Protein AF-A0A853V620-F1 (afdb_monomer_lite)

Foldseek 3Di:
DDPPDPDDDDPVVLVVVCVVVVPDPVRSVVVVVVVVVVVVVVVVVVVVVVVVVVVVLVVLLVVLVPPPDPVSSVVSCVVPVVSVD

Secondary structure (DSSP, 8-state):
-------PPPHHHHHHHHHHTT--HHHHHHHHHHHHHHHHHHHHHHHHHHHHHHHHHHHHHHHHHT-S-HHHHHHHHHHTGGGT-

Structure (mmCIF, N/CA/C/O backbone):
data_AF-A0A853V620-F1
#
_entry.id   AF-A0A853V620-F1
#
loop_
_atom_site.group_PDB
_atom_site.id
_atom_site.type_symbol
_atom_site.label_atom_id
_atom_site.label_alt_id
_atom_site.label_comp_id
_atom_site.label_asym_id
_atom_site.label_entity_id
_atom_site.label_seq_id
_atom_site.pdbx_PDB_ins_code
_atom_site.Cartn_x
_atom_site.Cartn_y
_atom_site.Cartn_z
_atom_site.occupancy
_atom_site.B_iso_or_equiv
_atom_site.auth_seq_id
_atom_site.auth_comp_id
_atom_site.auth_asym_id
_atom_site.auth_atom_id
_atom_site.pdbx_PDB_model_num
ATOM 1 N N . MET A 1 1 ? 16.065 -18.744 5.778 1.00 37.22 1 MET A N 1
ATOM 2 C CA . MET A 1 1 ? 16.391 -17.339 5.446 1.00 37.22 1 MET A CA 1
ATOM 3 C C . MET A 1 1 ? 15.276 -16.770 4.580 1.00 37.22 1 MET A C 1
ATOM 5 O O . MET A 1 1 ? 14.962 -17.374 3.566 1.00 37.22 1 MET A O 1
ATOM 9 N N . LYS A 1 2 ? 14.627 -15.674 4.994 1.00 41.16 2 LYS A N 1
ATOM 10 C CA . LYS A 1 2 ? 13.615 -14.971 4.186 1.00 41.16 2 LYS A CA 1
ATOM 11 C C . LYS A 1 2 ? 14.247 -13.685 3.656 1.00 41.16 2 LYS A C 1
ATOM 13 O O . LYS A 1 2 ? 14.331 -12.712 4.394 1.00 41.16 2 LYS A O 1
ATOM 18 N N . PHE A 1 3 ? 14.684 -13.678 2.401 1.00 44.72 3 PHE A N 1
ATOM 19 C CA . PHE A 1 3 ? 15.044 -12.438 1.717 1.00 44.72 3 PHE A CA 1
ATOM 20 C C . PHE A 1 3 ? 13.763 -11.839 1.128 1.00 44.72 3 PHE A C 1
ATOM 22 O O . PHE A 1 3 ? 13.300 -12.255 0.071 1.00 44.72 3 PHE A O 1
ATOM 29 N N . LYS A 1 4 ? 13.140 -10.904 1.853 1.00 49.50 4 LYS A N 1
ATOM 30 C CA . LYS A 1 4 ? 12.085 -10.033 1.319 1.00 49.50 4 LYS A CA 1
ATOM 31 C C . LYS A 1 4 ? 12.630 -8.613 1.245 1.00 49.50 4 LYS A C 1
ATOM 33 O O . LYS A 1 4 ? 12.442 -7.819 2.156 1.00 49.50 4 LYS A O 1
ATOM 38 N N . GLY A 1 5 ? 13.315 -8.326 0.149 1.00 43.59 5 GLY A N 1
ATOM 39 C CA . GLY A 1 5 ? 13.648 -6.974 -0.271 1.00 43.59 5 GLY A CA 1
ATOM 40 C C . GLY A 1 5 ? 13.498 -6.933 -1.778 1.00 43.59 5 GLY A C 1
ATOM 41 O O . GLY A 1 5 ? 14.401 -7.355 -2.491 1.00 43.59 5 GLY A O 1
ATOM 42 N N . VAL A 1 6 ? 12.334 -6.509 -2.270 1.00 50.81 6 VAL A N 1
ATOM 43 C CA . VAL A 1 6 ? 12.203 -6.179 -3.689 1.00 50.81 6 VAL A CA 1
ATOM 44 C C . VAL A 1 6 ? 12.883 -4.823 -3.850 1.00 50.81 6 VAL A C 1
ATOM 46 O O . VAL A 1 6 ? 12.332 -3.795 -3.464 1.00 50.81 6 VAL A O 1
ATOM 49 N N . TYR A 1 7 ? 14.137 -4.835 -4.297 1.00 52.31 7 TYR A N 1
ATOM 50 C CA . TYR A 1 7 ? 14.886 -3.618 -4.591 1.00 52.31 7 TYR A CA 1
ATOM 51 C C . TYR A 1 7 ? 14.388 -3.060 -5.923 1.00 52.31 7 TYR A C 1
ATOM 53 O O . TYR A 1 7 ? 14.612 -3.650 -6.977 1.00 52.31 7 TYR A O 1
ATOM 61 N N . TYR A 1 8 ? 13.678 -1.936 -5.864 1.00 56.81 8 TYR A N 1
ATOM 62 C CA . TYR A 1 8 ? 13.204 -1.235 -7.051 1.00 56.81 8 TYR A CA 1
ATOM 63 C C . TYR A 1 8 ? 14.269 -0.253 -7.523 1.00 56.81 8 TYR A C 1
ATOM 65 O O . TYR A 1 8 ? 14.662 0.645 -6.777 1.00 56.81 8 TYR A O 1
ATOM 73 N N . MET A 1 9 ? 14.710 -0.409 -8.767 1.00 60.25 9 MET A N 1
ATOM 74 C CA . MET A 1 9 ? 15.534 0.595 -9.428 1.00 60.25 9 MET A CA 1
ATOM 75 C C . MET A 1 9 ? 14.659 1.768 -9.876 1.00 60.25 9 MET A C 1
ATOM 77 O O . MET A 1 9 ? 13.586 1.579 -10.458 1.00 60.25 9 MET A O 1
ATOM 81 N N . LYS A 1 10 ? 15.099 2.991 -9.573 1.00 60.00 10 LYS A N 1
ATOM 82 C CA . LYS A 1 10 ? 14.455 4.225 -10.048 1.00 60.00 10 LYS A CA 1
ATOM 83 C C . LYS A 1 10 ? 14.611 4.325 -11.570 1.00 60.00 10 LYS A C 1
ATOM 85 O O . LYS A 1 10 ? 15.575 3.798 -12.111 1.00 60.00 10 LYS A O 1
ATOM 90 N N . ALA A 1 11 ? 13.695 5.021 -12.250 1.00 62.91 11 ALA A N 1
ATOM 91 C CA . ALA A 1 11 ? 13.712 5.167 -13.714 1.00 62.91 11 ALA A CA 1
ATOM 92 C C . ALA A 1 11 ? 15.087 5.611 -14.258 1.00 62.91 11 ALA A C 1
ATOM 94 O O . ALA A 1 11 ? 15.598 4.997 -15.186 1.00 62.91 11 ALA A O 1
ATOM 95 N N . ASN A 1 12 ? 15.740 6.561 -13.584 1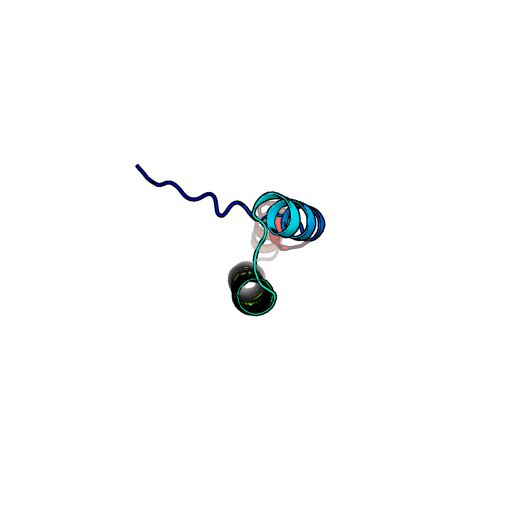.00 65.44 12 ASN A N 1
ATOM 96 C CA . ASN A 1 12 ? 17.075 7.042 -13.957 1.00 65.44 12 ASN A CA 1
ATOM 97 C C . ASN A 1 12 ? 18.160 5.953 -13.886 1.00 65.44 12 ASN A C 1
ATOM 99 O O . ASN A 1 12 ? 19.070 5.940 -14.700 1.00 65.44 12 ASN A O 1
ATOM 103 N N . GLN A 1 13 ? 18.047 4.997 -12.958 1.00 67.81 13 GLN A N 1
ATOM 104 C CA . GLN A 1 13 ? 19.029 3.915 -12.828 1.00 67.81 13 GLN A CA 1
ATOM 105 C C . GLN A 1 13 ? 18.910 2.898 -13.969 1.00 67.81 13 GLN A C 1
ATOM 107 O O . GLN A 1 13 ? 19.868 2.194 -14.264 1.00 67.81 13 GLN A O 1
ATOM 112 N N . TYR A 1 14 ? 17.744 2.809 -14.616 1.00 70.88 14 TYR A N 1
ATOM 113 C CA . TYR A 1 14 ? 17.526 1.930 -15.764 1.00 70.88 14 TYR A CA 1
ATOM 114 C C . TYR A 1 14 ? 18.105 2.496 -17.050 1.00 70.88 14 TYR A C 1
ATOM 116 O O . TYR A 1 14 ? 18.673 1.732 -17.825 1.00 70.88 14 TYR A O 1
ATOM 124 N N . GLU A 1 15 ? 17.952 3.800 -17.277 1.00 69.81 15 GLU A N 1
ATOM 125 C CA . GLU A 1 15 ? 18.578 4.471 -18.417 1.00 69.81 15 GLU A CA 1
ATOM 126 C C . GLU A 1 15 ? 20.095 4.303 -18.333 1.00 69.81 15 GLU A C 1
ATOM 128 O O . GLU A 1 15 ? 20.679 3.722 -19.248 1.00 69.81 15 GLU A O 1
ATOM 133 N N . GLU A 1 16 ? 20.678 4.611 -17.169 1.00 77.19 16 GLU A N 1
ATOM 134 C CA . GLU A 1 16 ? 22.099 4.394 -16.873 1.00 77.19 16 GLU A CA 1
ATOM 135 C C . GLU A 1 16 ? 22.530 2.930 -17.098 1.00 77.19 16 GLU A C 1
ATOM 137 O O . GLU A 1 16 ? 23.511 2.670 -17.790 1.00 77.19 16 GLU A O 1
ATOM 142 N N . LEU A 1 17 ? 21.789 1.940 -16.580 1.00 78.12 17 LEU A N 1
ATOM 143 C CA . LEU A 1 17 ? 22.113 0.519 -16.789 1.00 78.12 17 LEU A CA 1
ATOM 144 C C . LEU A 1 17 ? 21.976 0.080 -18.246 1.00 78.12 17 LEU A C 1
ATOM 146 O O . LEU A 1 17 ? 22.731 -0.773 -18.703 1.00 78.12 17 LEU A O 1
ATOM 150 N N . SER A 1 18 ? 20.997 0.616 -18.969 1.00 75.25 18 SER A N 1
ATOM 151 C CA . SER A 1 18 ? 20.757 0.252 -20.36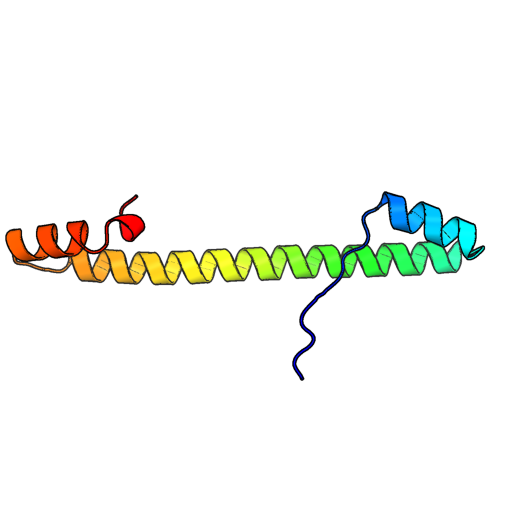3 1.00 75.25 18 SER A CA 1
ATOM 152 C C . SER A 1 18 ? 21.831 0.792 -21.303 1.00 75.25 18 SER A C 1
ATOM 154 O O . SER A 1 18 ? 22.079 0.179 -22.342 1.00 75.25 18 SER A O 1
ATOM 156 N N . GLU A 1 19 ? 22.445 1.916 -20.929 1.00 75.75 19 GLU A N 1
ATOM 157 C CA . GLU A 1 19 ? 23.603 2.508 -21.594 1.00 75.75 19 GLU A CA 1
ATOM 158 C C . GLU A 1 19 ? 24.881 1.753 -21.229 1.00 75.75 19 GLU A C 1
ATOM 160 O O . GLU A 1 19 ? 25.604 1.327 -22.118 1.00 75.75 19 GLU A O 1
ATOM 165 N N . VAL A 1 20 ? 25.122 1.479 -19.942 1.00 85.81 20 VAL A N 1
ATOM 166 C CA . VAL A 1 20 ? 26.318 0.740 -19.489 1.00 85.81 20 VAL A CA 1
ATOM 167 C C . VAL A 1 20 ? 26.364 -0.696 -20.023 1.00 85.81 20 VAL A C 1
ATOM 169 O O . VAL A 1 20 ? 27.443 -1.235 -20.256 1.00 85.81 20 VAL A O 1
ATOM 172 N N . LEU A 1 21 ? 25.207 -1.339 -20.196 1.00 84.19 21 LEU A N 1
ATOM 173 C CA . LEU A 1 21 ? 25.107 -2.711 -20.704 1.00 84.19 21 LEU A CA 1
ATOM 174 C C . LEU A 1 21 ? 24.966 -2.795 -22.232 1.00 84.19 21 LEU A C 1
ATOM 176 O O . LEU A 1 21 ? 24.759 -3.900 -22.735 1.00 84.19 21 LEU A O 1
ATOM 180 N N . ASP A 1 22 ? 25.023 -1.665 -22.950 1.00 84.38 22 ASP A N 1
ATOM 181 C CA . ASP A 1 22 ? 24.855 -1.583 -24.410 1.00 84.38 22 ASP A CA 1
ATOM 182 C C . ASP A 1 22 ? 23.665 -2.410 -24.926 1.00 84.38 22 ASP A C 1
ATOM 184 O O . ASP A 1 22 ? 23.738 -3.180 -25.889 1.00 84.38 22 ASP A O 1
ATOM 188 N N . LEU A 1 23 ? 22.525 -2.284 -24.243 1.00 85.62 23 LEU A N 1
ATOM 189 C CA . LEU A 1 23 ? 21.352 -3.072 -24.588 1.00 85.62 23 LEU A CA 1
ATOM 190 C C . LEU A 1 23 ? 20.797 -2.643 -25.945 1.00 85.62 23 LEU A C 1
ATOM 192 O O . LEU A 1 23 ? 20.573 -1.459 -26.208 1.00 85.62 23 LEU A O 1
ATOM 196 N N . THR A 1 24 ? 20.465 -3.628 -26.778 1.00 89.06 24 THR A N 1
ATOM 197 C CA . THR A 1 24 ? 19.739 -3.375 -28.027 1.00 89.06 24 THR A CA 1
ATOM 198 C C . THR A 1 24 ? 18.365 -2.773 -27.730 1.00 89.06 24 THR A C 1
ATOM 200 O O . THR A 1 24 ? 17.764 -3.044 -26.686 1.00 89.06 24 THR A O 1
ATOM 203 N N 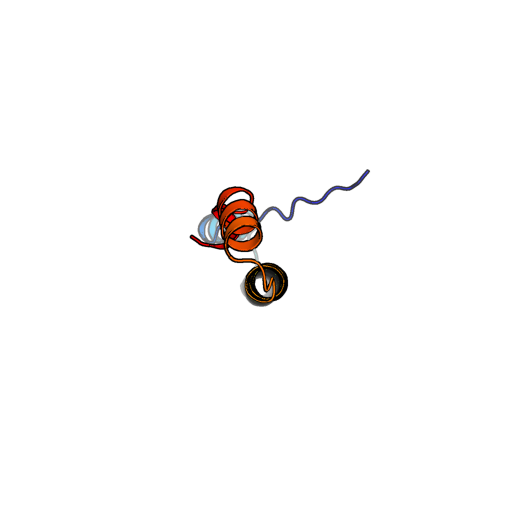. GLU A 1 25 ? 17.804 -2.017 -28.675 1.00 82.81 25 GLU A N 1
ATOM 204 C CA . GLU A 1 25 ? 16.450 -1.452 -28.541 1.00 82.81 25 GLU A CA 1
ATOM 205 C C . GLU A 1 25 ? 15.401 -2.520 -28.201 1.00 82.81 25 GLU A C 1
ATOM 207 O O . GLU A 1 25 ? 14.522 -2.304 -27.366 1.00 82.81 25 GLU A O 1
ATOM 212 N N . SER A 1 26 ? 15.546 -3.724 -28.766 1.00 86.56 26 SER A N 1
ATOM 213 C CA . SER A 1 26 ? 14.655 -4.852 -28.480 1.00 86.56 26 SER A CA 1
ATOM 214 C C . SER A 1 26 ? 14.713 -5.308 -27.012 1.00 86.56 26 SER A C 1
ATOM 216 O O . SER A 1 26 ? 13.695 -5.699 -26.434 1.00 86.56 26 SER A O 1
ATOM 218 N N . GLN A 1 27 ? 15.891 -5.249 -26.385 1.00 83.88 27 GLN A N 1
ATOM 219 C CA . GLN A 1 27 ? 16.100 -5.607 -24.980 1.00 83.88 27 GLN A CA 1
ATOM 220 C C . GLN A 1 27 ? 15.623 -4.488 -24.052 1.00 83.88 27 GLN A C 1
ATOM 222 O O . GLN A 1 27 ? 14.967 -4.779 -23.050 1.00 83.88 27 GLN A O 1
ATOM 227 N N . LYS A 1 28 ? 15.865 -3.224 -24.424 1.00 84.94 28 LYS A N 1
ATOM 228 C CA . LYS A 1 28 ? 15.342 -2.043 -23.719 1.00 84.94 28 LYS A CA 1
ATOM 229 C C . LYS A 1 28 ? 13.814 -2.079 -23.640 1.00 84.94 28 LYS A C 1
ATOM 231 O O . LYS A 1 28 ? 13.249 -1.935 -22.556 1.00 84.94 28 LYS A O 1
ATOM 236 N N . LEU A 1 29 ? 13.143 -2.400 -24.748 1.00 84.75 29 LEU A N 1
ATOM 237 C CA . LEU A 1 29 ? 11.684 -2.522 -24.786 1.00 84.75 29 LEU A CA 1
ATOM 238 C C . LEU A 1 29 ? 11.162 -3.646 -23.874 1.00 84.75 29 LEU A C 1
ATOM 240 O O . LEU A 1 29 ? 10.202 -3.450 -23.128 1.00 84.75 29 LEU A O 1
ATOM 244 N N . LYS A 1 30 ? 11.799 -4.825 -23.893 1.00 86.00 30 LYS A N 1
ATOM 245 C CA . LYS A 1 30 ? 11.414 -5.952 -23.021 1.00 86.00 30 LYS A CA 1
ATOM 246 C C . LYS A 1 30 ? 11.548 -5.603 -21.537 1.00 86.00 30 LYS A C 1
ATOM 248 O O . LYS A 1 30 ? 10.666 -5.957 -20.753 1.00 86.00 30 LYS A O 1
ATOM 253 N N . LEU A 1 31 ? 12.618 -4.905 -21.159 1.00 82.38 31 LEU A N 1
ATOM 254 C CA . LEU A 1 31 ? 12.837 -4.444 -19.787 1.00 82.38 31 LEU A CA 1
ATOM 255 C C . LEU A 1 31 ? 11.795 -3.411 -19.355 1.00 82.38 31 LEU A C 1
ATOM 257 O O . LEU A 1 31 ? 11.226 -3.554 -18.274 1.00 82.38 31 LEU A O 1
ATOM 261 N N . TYR A 1 32 ? 11.487 -2.437 -20.214 1.00 84.06 32 TYR A N 1
ATOM 262 C CA . TYR A 1 32 ? 10.442 -1.447 -19.953 1.00 84.06 32 TYR A CA 1
ATOM 263 C C . TYR A 1 32 ? 9.080 -2.110 -19.694 1.00 84.06 32 TYR A C 1
ATOM 265 O O . TYR A 1 32 ? 8.443 -1.866 -18.670 1.00 84.06 32 TYR A O 1
ATOM 273 N N . VAL A 1 33 ? 8.662 -3.035 -20.567 1.00 84.88 33 VAL A N 1
ATOM 274 C CA . VAL A 1 33 ? 7.392 -3.767 -20.409 1.00 84.88 33 VAL A CA 1
ATOM 275 C C . VAL A 1 33 ? 7.378 -4.602 -19.126 1.00 84.88 33 VAL A C 1
ATOM 277 O O . VAL A 1 33 ? 6.357 -4.675 -18.436 1.00 84.88 33 VAL A O 1
ATOM 280 N N . TYR A 1 34 ? 8.498 -5.241 -18.781 1.00 84.19 34 TYR A N 1
ATOM 281 C CA . TYR A 1 34 ? 8.622 -5.973 -17.523 1.00 84.19 34 TYR A CA 1
ATOM 282 C C . TYR A 1 34 ? 8.442 -5.045 -16.313 1.00 84.19 34 TYR A C 1
ATOM 284 O O . TYR A 1 34 ? 7.692 -5.371 -15.390 1.00 84.19 34 TYR A O 1
ATOM 292 N N . GLN A 1 35 ? 9.058 -3.864 -16.342 1.00 78.06 35 GLN A N 1
ATOM 293 C CA . GLN A 1 35 ? 8.940 -2.864 -15.287 1.00 78.06 35 GLN A CA 1
ATOM 294 C C . GLN A 1 35 ? 7.508 -2.334 -15.152 1.00 78.06 35 GLN A C 1
ATOM 296 O O . GLN A 1 35 ? 6.997 -2.231 -14.038 1.00 78.06 35 GLN A O 1
ATOM 301 N N . GLU A 1 36 ? 6.822 -2.047 -16.260 1.00 79.50 36 GLU A N 1
ATOM 302 C CA . GLU A 1 36 ? 5.418 -1.633 -16.220 1.00 79.50 36 GLU A CA 1
ATOM 303 C C . GLU A 1 36 ? 4.528 -2.678 -15.541 1.00 79.50 36 GLU A C 1
ATOM 305 O O . GLU A 1 36 ? 3.656 -2.328 -14.741 1.00 79.50 36 GLU A O 1
ATOM 310 N N . ARG A 1 37 ? 4.753 -3.967 -15.826 1.00 81.06 37 ARG A N 1
ATOM 311 C CA . ARG A 1 37 ? 4.017 -5.070 -15.191 1.00 81.06 37 ARG A CA 1
ATOM 312 C C . ARG A 1 37 ? 4.294 -5.140 -13.690 1.00 81.06 37 ARG A C 1
ATOM 314 O O . ARG A 1 37 ? 3.350 -5.244 -12.913 1.00 81.06 37 ARG A O 1
ATOM 321 N N . GLN A 1 38 ? 5.555 -5.013 -13.275 1.00 77.06 38 GLN A N 1
ATOM 322 C CA . GLN A 1 38 ? 5.920 -4.975 -11.854 1.00 77.06 38 GLN A CA 1
ATOM 323 C C . GLN A 1 38 ? 5.275 -3.777 -11.143 1.00 77.06 38 GLN A C 1
ATOM 325 O O . GLN A 1 38 ? 4.622 -3.940 -10.115 1.00 77.06 38 GLN A O 1
ATOM 330 N N . ASN A 1 39 ? 5.350 -2.584 -11.738 1.00 71.50 39 ASN A N 1
ATOM 331 C CA . ASN A 1 39 ? 4.743 -1.368 -11.194 1.00 71.50 39 ASN A CA 1
ATOM 332 C C . ASN A 1 39 ? 3.216 -1.470 -11.054 1.00 71.50 39 ASN A C 1
ATOM 334 O O . ASN A 1 39 ? 2.653 -0.917 -10.107 1.00 71.50 39 ASN A O 1
ATOM 338 N N . LYS A 1 40 ? 2.537 -2.167 -11.974 1.00 71.94 40 LYS A N 1
ATOM 339 C CA . LYS A 1 40 ? 1.094 -2.440 -11.880 1.00 71.94 40 LYS A CA 1
ATOM 340 C C . LYS A 1 40 ? 0.776 -3.382 -10.717 1.00 71.94 40 LYS A C 1
ATOM 342 O O . LYS A 1 40 ? -0.084 -3.041 -9.908 1.00 71.94 40 LYS A O 1
ATOM 347 N N . ASN A 1 41 ? 1.520 -4.477 -10.570 1.00 65.19 41 ASN A N 1
ATOM 348 C CA . ASN A 1 41 ? 1.310 -5.451 -9.494 1.00 65.19 41 ASN A CA 1
ATOM 349 C C . ASN A 1 41 ? 1.526 -4.831 -8.101 1.00 65.19 41 ASN A C 1
ATOM 351 O O . ASN A 1 41 ? 0.708 -5.004 -7.207 1.00 65.19 41 ASN A O 1
ATOM 355 N N . ILE A 1 42 ? 2.549 -3.987 -7.933 1.00 62.81 42 ILE A N 1
ATOM 356 C CA . ILE A 1 42 ? 2.838 -3.311 -6.653 1.00 62.81 42 ILE A CA 1
ATOM 357 C C . ILE A 1 42 ? 1.735 -2.317 -6.268 1.00 62.81 42 ILE A C 1
ATOM 359 O O . ILE A 1 42 ? 1.366 -2.191 -5.096 1.00 62.81 42 ILE A O 1
ATOM 363 N N . LYS A 1 43 ? 1.189 -1.580 -7.244 1.00 59.97 43 LYS A N 1
ATOM 364 C CA . LYS A 1 43 ? 0.067 -0.656 -7.008 1.00 59.97 43 LYS A CA 1
ATOM 365 C C . LYS A 1 43 ? -1.206 -1.398 -6.600 1.00 59.97 43 LYS A C 1
ATOM 367 O O . LYS A 1 43 ? -2.035 -0.820 -5.901 1.00 59.97 43 LYS A O 1
ATOM 372 N N . GLN A 1 44 ? -1.353 -2.646 -7.027 1.00 58.09 44 GLN A N 1
ATOM 373 C CA . GLN A 1 44 ? -2.486 -3.494 -6.689 1.00 58.09 44 GLN A CA 1
ATOM 374 C C . GLN A 1 44 ? -2.318 -4.103 -5.287 1.00 58.09 44 GLN A C 1
ATOM 376 O O . GLN A 1 44 ? -3.178 -3.882 -4.438 1.00 58.09 44 GLN A O 1
ATOM 381 N N . ASP A 1 45 ? -1.151 -4.674 -4.974 1.00 56.94 45 ASP A N 1
ATOM 382 C CA . ASP A 1 45 ? -0.830 -5.225 -3.644 1.00 56.94 45 ASP A CA 1
ATOM 383 C C . ASP A 1 45 ? -0.866 -4.155 -2.530 1.00 56.94 45 ASP A C 1
ATOM 385 O O . ASP A 1 45 ? -1.308 -4.390 -1.399 1.00 56.94 45 ASP A O 1
ATOM 389 N N . SER A 1 46 ? -0.422 -2.932 -2.834 1.00 57.38 46 SER A N 1
ATOM 390 C CA . SER A 1 46 ? -0.490 -1.799 -1.897 1.00 57.38 46 SER A CA 1
ATOM 391 C C . SER A 1 46 ? -1.905 -1.236 -1.713 1.00 57.38 46 SER A C 1
ATOM 393 O O . SER A 1 46 ? -2.204 -0.684 -0.653 1.00 57.38 46 SER A O 1
ATOM 395 N N . LYS A 1 47 ? -2.792 -1.379 -2.707 1.00 55.91 47 LYS A N 1
ATOM 396 C CA . LYS A 1 47 ? -4.217 -1.038 -2.572 1.00 55.91 47 LYS A CA 1
ATOM 397 C C . LYS A 1 47 ? -4.973 -2.093 -1.773 1.00 55.91 47 LYS A C 1
ATOM 399 O O . LYS A 1 47 ? -5.714 -1.727 -0.868 1.00 55.91 47 LYS A O 1
ATOM 404 N N . GLU A 1 48 ? -4.738 -3.371 -2.050 1.00 57.69 48 GLU A N 1
ATOM 405 C CA . GLU A 1 48 ? -5.397 -4.480 -1.351 1.00 57.69 48 GLU A CA 1
ATOM 406 C C . GLU A 1 48 ? -4.991 -4.540 0.125 1.00 57.69 48 GLU A C 1
ATOM 408 O O . GLU A 1 48 ? -5.839 -4.693 1.001 1.00 57.69 48 GLU A O 1
ATOM 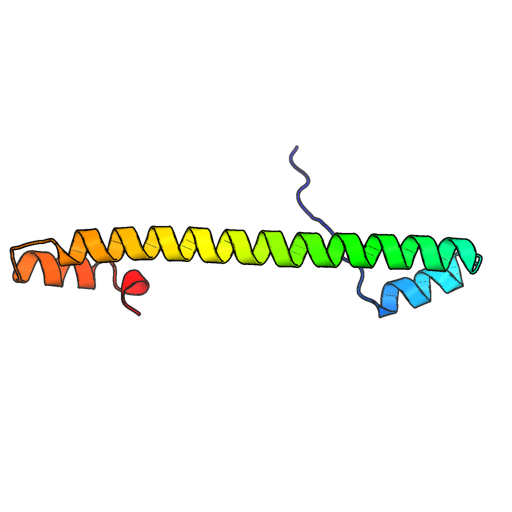413 N N . SER A 1 49 ? -3.711 -4.319 0.443 1.00 58.62 49 SER A N 1
ATOM 414 C CA . SER A 1 49 ? -3.266 -4.234 1.843 1.00 58.62 49 SER A CA 1
ATOM 415 C C . SER A 1 49 ? -3.862 -3.040 2.597 1.00 58.62 49 SER A C 1
ATOM 417 O O . SER A 1 49 ? -4.156 -3.168 3.786 1.00 58.62 49 SER A O 1
ATOM 419 N N . LYS A 1 50 ? -4.086 -1.898 1.931 1.00 60.75 50 LYS A N 1
ATOM 420 C CA . LYS A 1 50 ? -4.774 -0.745 2.532 1.00 60.75 50 LYS A CA 1
ATOM 421 C C . LYS A 1 50 ? -6.262 -1.017 2.749 1.00 60.75 50 LYS A C 1
ATOM 423 O O . LYS A 1 50 ? -6.737 -0.802 3.859 1.00 60.75 50 LYS A O 1
ATOM 428 N N . GLN A 1 51 ? -6.962 -1.562 1.752 1.00 61.12 51 GLN A N 1
ATOM 429 C CA . GLN A 1 51 ? -8.382 -1.914 1.875 1.00 61.12 51 GLN A CA 1
ATOM 430 C C . GLN A 1 51 ? -8.626 -2.959 2.968 1.00 61.12 51 GLN A C 1
ATOM 432 O O . GLN A 1 51 ? -9.489 -2.757 3.815 1.00 61.12 51 GLN A O 1
ATOM 437 N N . ASN A 1 52 ? -7.818 -4.019 3.030 1.00 60.78 52 ASN A N 1
ATOM 438 C CA . ASN A 1 52 ? -7.968 -5.055 4.057 1.00 60.78 52 ASN A CA 1
ATOM 439 C C . ASN A 1 52 ? -7.731 -4.518 5.479 1.00 60.78 52 ASN A C 1
ATOM 441 O O . ASN A 1 52 ? -8.353 -4.978 6.437 1.00 60.78 52 ASN A O 1
ATOM 445 N N . ASN A 1 53 ? -6.841 -3.535 5.634 1.00 72.25 53 ASN A N 1
ATOM 446 C CA . ASN A 1 53 ? -6.568 -2.923 6.933 1.00 72.25 53 ASN A CA 1
ATOM 447 C C . ASN A 1 53 ? -7.679 -1.938 7.341 1.00 72.25 53 ASN A C 1
ATOM 449 O O . ASN A 1 53 ? -8.044 -1.858 8.513 1.00 72.25 53 ASN A O 1
ATOM 453 N N . GLU A 1 54 ? -8.265 -1.222 6.381 1.00 75.44 54 GLU A N 1
ATOM 454 C CA . GLU A 1 54 ? -9.427 -0.357 6.612 1.00 75.44 54 GLU A CA 1
ATOM 455 C C . GLU A 1 54 ? -10.683 -1.159 6.975 1.00 75.44 54 GLU A C 1
ATOM 457 O O . GLU A 1 54 ? -11.361 -0.803 7.940 1.00 75.44 54 GLU A O 1
ATOM 462 N N . GLU A 1 55 ? -10.948 -2.275 6.292 1.00 76.06 55 GLU A N 1
ATOM 463 C CA . GLU A 1 55 ? -12.065 -3.182 6.594 1.00 76.06 55 GLU A CA 1
ATOM 464 C C . GLU A 1 55 ? -11.946 -3.745 8.022 1.00 76.06 55 GLU A C 1
ATOM 466 O O . GLU A 1 55 ? -12.863 -3.629 8.838 1.00 76.06 55 GLU A O 1
ATOM 471 N N . ALA A 1 56 ? -10.761 -4.245 8.389 1.00 78.94 56 ALA A N 1
ATOM 472 C CA . ALA A 1 56 ? -10.497 -4.761 9.731 1.00 78.94 56 ALA A CA 1
ATOM 473 C C . ALA A 1 56 ? -10.624 -3.679 10.820 1.00 78.94 56 ALA A C 1
ATOM 475 O O . ALA A 1 56 ? -11.055 -3.957 11.944 1.00 78.94 56 ALA A O 1
ATOM 476 N N . ASN A 1 57 ? -10.251 -2.434 10.514 1.00 86.25 57 ASN A N 1
ATOM 477 C CA . ASN A 1 57 ? -10.419 -1.314 11.436 1.00 86.25 57 ASN A CA 1
ATOM 478 C C . ASN A 1 57 ? -11.888 -0.892 11.557 1.00 86.25 57 ASN A C 1
ATOM 480 O O . ASN A 1 57 ? -12.329 -0.563 12.659 1.00 86.25 57 ASN A O 1
ATOM 484 N N . ARG A 1 58 ? -12.665 -0.960 10.472 1.00 86.88 58 ARG A N 1
ATOM 485 C CA . ARG A 1 58 ? -14.109 -0.700 10.470 1.00 86.88 58 ARG A CA 1
ATOM 486 C C . ARG A 1 58 ? -14.867 -1.700 11.339 1.00 86.88 58 ARG A C 1
ATOM 488 O O . ARG A 1 58 ? -15.662 -1.280 12.177 1.00 86.88 58 ARG A O 1
ATOM 495 N N . GLU A 1 59 ? -14.571 -2.992 11.222 1.00 88.19 59 GLU A N 1
ATOM 496 C CA . GLU A 1 59 ? -15.182 -4.019 12.076 1.00 88.19 59 GLU A CA 1
ATOM 497 C C . GLU A 1 59 ? -14.889 -3.790 13.566 1.00 88.19 59 GLU A C 1
ATOM 499 O O . GLU A 1 59 ? -15.770 -3.929 14.416 1.00 88.19 59 GLU A O 1
ATOM 504 N N . LYS A 1 60 ? -13.649 -3.416 13.907 1.00 88.00 60 LYS A N 1
ATOM 505 C CA . LYS A 1 60 ? -13.265 -3.118 15.296 1.00 88.00 60 LYS A CA 1
ATOM 506 C C . LYS A 1 60 ? -13.971 -1.873 15.833 1.00 88.00 60 LYS A C 1
ATOM 508 O O . LYS A 1 60 ? -14.418 -1.893 16.978 1.00 88.00 60 LYS A O 1
ATOM 513 N N . ARG A 1 61 ? -14.103 -0.818 15.016 1.00 90.44 61 ARG A N 1
ATOM 514 C CA . ARG A 1 61 ? -14.886 0.384 15.355 1.00 90.44 61 ARG A CA 1
ATOM 515 C C . ARG A 1 61 ? -16.342 0.005 15.646 1.00 90.44 61 ARG A C 1
ATOM 517 O O . ARG A 1 61 ? -16.865 0.405 16.682 1.00 90.44 61 ARG A O 1
ATOM 524 N N . GLN A 1 62 ? -16.957 -0.818 14.794 1.00 91.19 62 GLN A N 1
ATOM 525 C CA . GLN A 1 62 ? -18.351 -1.241 14.952 1.00 91.19 62 GLN A CA 1
ATOM 526 C C . GLN A 1 62 ? -18.577 -2.018 16.254 1.00 91.19 62 GLN A C 1
ATOM 528 O O . GLN A 1 62 ? -19.463 -1.667 17.024 1.00 91.19 62 GLN A O 1
ATOM 533 N N . LYS A 1 63 ? -17.705 -2.982 16.577 1.00 92.50 63 LYS A N 1
ATOM 534 C CA . LYS A 1 63 ? -17.787 -3.751 17.835 1.00 92.50 63 LYS A CA 1
ATOM 535 C C . LYS A 1 63 ? -17.752 -2.873 19.087 1.00 92.50 63 LYS A C 1
ATOM 537 O O . LYS A 1 63 ? -18.370 -3.212 20.089 1.00 92.50 63 LYS A O 1
ATOM 542 N N . ILE A 1 64 ? -17.010 -1.765 19.045 1.00 91.56 64 ILE A N 1
ATOM 543 C CA . ILE A 1 64 ? -16.943 -0.801 20.148 1.00 91.56 64 ILE A CA 1
ATOM 544 C C . ILE A 1 64 ? -18.216 0.053 20.195 1.00 91.56 64 ILE A C 1
ATOM 546 O O . ILE A 1 64 ? -18.724 0.319 21.281 1.00 91.56 64 ILE A O 1
ATOM 550 N N . LEU A 1 65 ? -18.752 0.459 19.040 1.00 91.31 65 LEU A N 1
ATOM 551 C CA . LEU A 1 65 ? -19.998 1.228 18.958 1.00 91.31 65 LEU A CA 1
ATOM 552 C C . LEU A 1 65 ? -21.232 0.418 19.381 1.00 91.31 65 LEU A C 1
ATOM 554 O O . LEU A 1 65 ? -22.143 0.989 19.973 1.00 91.31 65 LEU A O 1
ATOM 558 N N . ASP A 1 66 ? -21.225 -0.897 19.163 1.00 95.12 66 ASP A N 1
ATOM 559 C CA . ASP A 1 66 ? -22.304 -1.810 19.564 1.00 95.12 66 ASP A CA 1
ATOM 560 C C . ASP A 1 66 ? -22.368 -2.050 21.089 1.00 95.12 66 ASP A C 1
ATOM 562 O O . ASP A 1 66 ? -23.306 -2.680 21.590 1.00 95.12 66 ASP A O 1
ATOM 566 N N . ILE A 1 67 ? -21.393 -1.547 21.862 1.00 93.88 67 ILE A N 1
ATOM 567 C CA . ILE A 1 67 ? -21.422 -1.607 23.329 1.00 93.88 67 ILE A CA 1
ATOM 568 C C . ILE A 1 67 ? -22.571 -0.729 23.841 1.00 93.88 67 ILE A C 1
ATOM 570 O O . ILE A 1 67 ? -22.555 0.497 23.710 1.00 93.88 67 ILE A O 1
ATOM 574 N N . LYS A 1 68 ? -23.557 -1.374 24.475 1.00 91.31 68 LYS A N 1
ATOM 575 C CA . LYS A 1 68 ? -24.768 -0.718 24.995 1.00 91.31 68 LYS A CA 1
ATOM 576 C C . LYS A 1 68 ? -24.503 0.224 26.169 1.00 91.31 68 LYS A C 1
ATOM 578 O O . LYS A 1 68 ? -25.213 1.210 26.307 1.00 91.31 68 LYS A O 1
ATOM 583 N N . ASP A 1 69 ? -23.517 -0.087 27.009 1.00 95.25 69 ASP A N 1
ATOM 584 C CA . ASP A 1 69 ? -23.160 0.753 28.154 1.00 95.25 69 ASP A CA 1
ATOM 585 C C . ASP A 1 69 ? -22.259 1.920 27.730 1.00 95.25 69 ASP A C 1
ATOM 587 O O . ASP A 1 69 ? -21.156 1.720 27.215 1.00 95.25 69 ASP A O 1
ATOM 591 N N . ASP A 1 70 ? -22.720 3.142 27.980 1.00 91.62 70 ASP A N 1
ATOM 592 C CA . ASP A 1 70 ? -22.077 4.370 27.513 1.00 91.62 70 ASP A CA 1
ATOM 593 C C . ASP A 1 70 ? -20.698 4.591 28.143 1.00 91.62 70 ASP A C 1
ATOM 595 O O . ASP A 1 70 ? -19.756 4.983 27.449 1.00 91.62 70 ASP A O 1
ATOM 599 N N . VAL A 1 71 ? -20.544 4.285 29.433 1.00 92.62 71 VAL A N 1
ATOM 600 C CA . VAL A 1 71 ? -19.270 4.443 30.152 1.00 92.62 71 VAL A CA 1
ATOM 601 C C . VAL A 1 71 ? -18.242 3.440 29.628 1.00 92.62 71 VAL A C 1
ATOM 603 O O . VAL A 1 71 ? -17.100 3.796 29.325 1.00 92.62 71 VAL A O 1
ATOM 606 N N . THR A 1 72 ? -18.647 2.184 29.449 1.00 91.44 72 THR A N 1
ATOM 607 C CA . THR A 1 72 ? -17.798 1.128 28.888 1.00 91.44 72 THR A CA 1
ATOM 608 C C . THR A 1 72 ? -17.439 1.417 27.432 1.00 91.44 72 THR A C 1
ATOM 610 O O . THR A 1 72 ? -16.282 1.237 27.043 1.00 91.44 72 THR A O 1
ATOM 613 N N . ARG A 1 73 ? -18.381 1.938 26.637 1.00 94.38 73 ARG A N 1
ATOM 614 C CA . ARG A 1 73 ? -18.145 2.353 25.249 1.00 94.38 73 ARG A CA 1
ATOM 615 C C . ARG A 1 73 ? -17.120 3.479 25.172 1.00 94.38 73 ARG A C 1
ATOM 617 O O . ARG A 1 73 ? -16.147 3.361 24.430 1.00 94.38 73 ARG A O 1
ATOM 624 N N . GLN A 1 74 ? -17.275 4.537 25.967 1.00 91.31 74 GLN A N 1
ATOM 625 C CA . GLN A 1 74 ? -16.317 5.646 25.992 1.00 91.31 74 GLN A CA 1
ATOM 626 C C . GLN A 1 74 ? -14.926 5.201 26.454 1.00 91.31 74 GLN A C 1
ATOM 628 O O . GLN A 1 74 ? -13.925 5.577 25.842 1.00 91.31 74 GLN A O 1
ATOM 633 N N . ASN A 1 75 ? -14.847 4.326 27.459 1.00 93.75 75 ASN A N 1
ATOM 634 C CA . ASN A 1 75 ? -13.580 3.738 27.892 1.00 93.75 75 ASN A CA 1
ATOM 635 C C . ASN A 1 75 ? -12.924 2.890 26.789 1.00 93.75 75 ASN A C 1
ATOM 637 O O . ASN A 1 75 ? -11.706 2.939 26.608 1.00 93.75 75 ASN A O 1
ATOM 641 N N . ALA A 1 76 ? -13.710 2.126 26.027 1.00 90.06 76 ALA A N 1
ATOM 642 C CA . ALA A 1 76 ? -13.215 1.336 24.904 1.00 90.06 76 ALA A CA 1
ATOM 643 C C . ALA A 1 76 ? -12.738 2.215 23.732 1.00 90.06 76 ALA A C 1
ATOM 645 O O . ALA A 1 76 ? -11.704 1.907 23.134 1.00 90.06 76 ALA A O 1
ATOM 646 N N . ILE A 1 77 ? -13.421 3.331 23.451 1.00 90.56 77 ILE A N 1
ATOM 647 C CA . ILE A 1 77 ? -12.990 4.344 22.472 1.00 90.56 77 ILE A CA 1
ATOM 648 C C . ILE A 1 77 ? -11.677 4.996 22.922 1.00 90.56 77 ILE A C 1
ATOM 650 O O . ILE A 1 77 ? -10.738 5.088 22.134 1.00 90.56 77 ILE A O 1
ATOM 654 N N . ALA A 1 78 ? -11.564 5.383 24.197 1.00 90.81 78 ALA A N 1
ATOM 655 C CA . ALA A 1 78 ? -10.354 5.998 24.741 1.00 90.81 78 ALA A CA 1
ATOM 656 C C . ALA A 1 78 ? -9.138 5.058 24.661 1.00 90.81 78 ALA A C 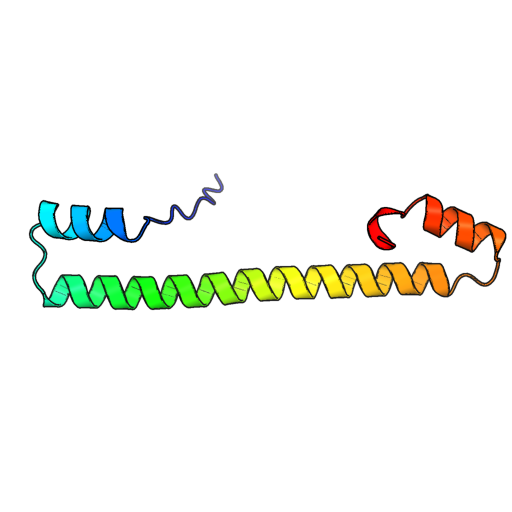1
ATOM 658 O O . ALA A 1 78 ? -8.047 5.483 24.280 1.00 90.81 78 ALA A O 1
ATOM 659 N N . LYS A 1 79 ? -9.335 3.763 24.949 1.00 92.12 79 LYS A N 1
ATOM 660 C CA . LYS A 1 79 ? -8.296 2.724 24.828 1.00 92.12 79 LYS A CA 1
ATOM 661 C C . LYS A 1 79 ? -7.899 2.430 23.379 1.00 92.12 79 LYS A C 1
ATOM 663 O O . LYS A 1 79 ? -6.766 2.028 23.138 1.00 92.12 79 LYS A O 1
ATOM 668 N N . ASN A 1 80 ? -8.799 2.647 22.420 1.00 89.38 80 ASN A N 1
ATOM 669 C CA . ASN A 1 80 ? -8.572 2.399 20.995 1.00 89.38 80 ASN A CA 1
ATOM 670 C C . ASN A 1 80 ? -8.560 3.698 20.178 1.00 89.38 80 ASN A C 1
ATOM 672 O O . ASN A 1 80 ? -9.056 3.729 19.056 1.00 89.38 80 ASN A O 1
ATOM 676 N N . ARG A 1 81 ? -7.992 4.779 20.721 1.00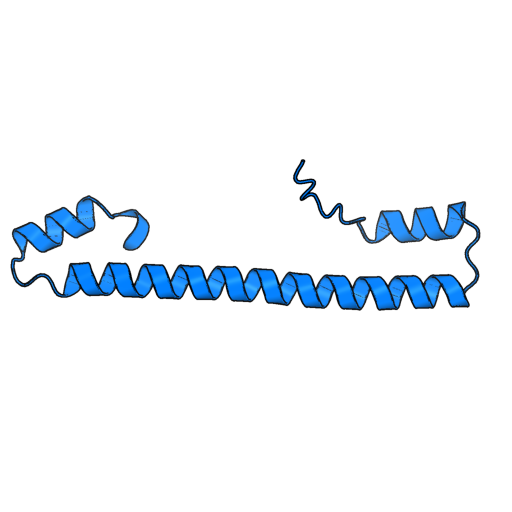 87.19 81 ARG A N 1
ATOM 677 C CA . ARG A 1 81 ? -8.052 6.118 20.115 1.00 87.19 81 ARG A CA 1
ATOM 678 C C . ARG A 1 81 ? -7.558 6.166 18.665 1.00 87.19 81 ARG A C 1
ATOM 680 O O . ARG A 1 81 ? -8.145 6.878 17.861 1.00 87.19 81 ARG A O 1
ATOM 687 N N . GLU A 1 82 ? -6.535 5.389 18.307 1.00 83.88 82 GLU A N 1
ATOM 688 C CA . GLU A 1 82 ? -6.036 5.284 16.920 1.00 83.88 82 GLU A CA 1
ATOM 689 C C . GLU A 1 82 ? -7.081 4.710 15.949 1.00 83.88 82 GLU A C 1
ATOM 691 O O . GLU A 1 82 ? -7.085 5.044 14.769 1.00 83.88 82 GLU A O 1
ATOM 696 N N . LEU A 1 83 ? -8.011 3.889 16.446 1.00 84.75 83 LEU A N 1
ATOM 697 C CA . LEU A 1 83 ? -9.148 3.403 15.674 1.00 84.75 83 LEU A CA 1
ATOM 698 C C . LEU A 1 83 ? -10.265 4.442 15.558 1.00 84.75 83 LEU A C 1
ATOM 700 O O . LEU A 1 83 ? -11.252 4.120 14.935 1.00 84.75 83 LEU A O 1
ATOM 704 N N . PHE A 1 84 ? -10.187 5.641 16.131 1.00 82.25 84 PHE A N 1
ATOM 705 C CA . PHE A 1 84 ? -11.247 6.662 16.009 1.00 82.25 84 PHE A CA 1
ATOM 706 C C . PHE A 1 84 ? -10.716 8.051 15.631 1.00 82.25 84 PHE A C 1
ATOM 708 O O . PHE A 1 84 ? -11.476 9.017 15.635 1.00 82.25 84 PHE A O 1
ATOM 715 N N . LYS A 1 85 ? -9.426 8.141 15.293 1.00 78.56 85 LYS A N 1
ATOM 716 C CA . LYS A 1 85 ? -8.877 9.252 14.513 1.00 78.56 85 LYS A CA 1
ATOM 717 C C . LYS A 1 85 ? -9.311 9.126 13.052 1.00 78.56 85 LYS A C 1
ATOM 719 O O . LYS A 1 85 ? -9.379 10.194 12.415 1.00 78.56 85 LYS A O 1
#

Sequence (85 aa):
MKFKGVYYMKANQYEELSEVLDLTESQKLKLYVYQERQNKNIKQDSKESKQNNEEANREKRQKILDIKDDVTRQNAIAKNRELFK

pLDDT: mean 76.43, std 14.78, range [37.22, 95.25]

Radius of gyration: 23.23 Å; chains: 1; bounding box: 51×27×59 Å